Protein AF-D0W8D6-F1 (afdb_monomer_lite)

pLDDT: mean 71.07, std 17.77, range [39.41, 93.81]

Structure (mmCIF, N/CA/C/O backbone):
data_AF-D0W8D6-F1
#
_entry.id   AF-D0W8D6-F1
#
loop_
_atom_site.group_PDB
_atom_site.id
_atom_site.type_symbol
_atom_s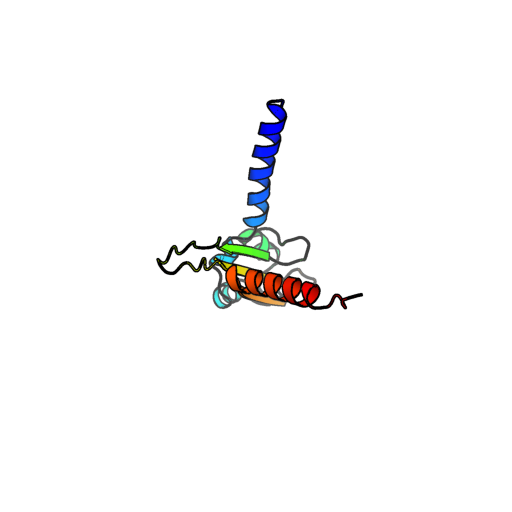ite.label_atom_id
_atom_site.label_alt_id
_atom_site.label_comp_id
_atom_site.label_asym_id
_atom_site.label_entity_id
_atom_site.label_seq_id
_atom_site.pdbx_PDB_ins_code
_atom_site.Cartn_x
_atom_site.Cartn_y
_atom_site.Cartn_z
_atom_site.occupancy
_atom_site.B_iso_or_equiv
_atom_site.auth_seq_id
_atom_site.auth_comp_id
_atom_site.auth_asym_id
_atom_site.auth_atom_id
_atom_site.pdbx_PDB_model_num
ATOM 1 N N . MET A 1 1 ? 38.335 21.652 -4.278 1.00 51.44 1 MET A N 1
ATOM 2 C CA . MET A 1 1 ? 36.974 21.492 -3.708 1.00 51.44 1 MET A CA 1
ATOM 3 C C . MET A 1 1 ? 37.098 21.172 -2.227 1.00 51.44 1 MET A C 1
ATOM 5 O O . MET A 1 1 ? 37.941 20.358 -1.880 1.00 51.44 1 MET A O 1
ATOM 9 N N . LYS A 1 2 ? 36.343 21.855 -1.357 1.00 55.00 2 LYS A N 1
ATOM 10 C CA . LYS A 1 2 ? 36.478 21.742 0.108 1.00 55.00 2 LYS A CA 1
ATOM 11 C C . LYS A 1 2 ? 35.836 20.433 0.620 1.00 55.00 2 LYS A C 1
ATOM 13 O O . LYS A 1 2 ? 34.783 20.067 0.102 1.00 55.00 2 LYS A O 1
ATOM 18 N N . PRO A 1 3 ? 36.399 19.763 1.644 1.00 60.59 3 PRO A N 1
ATOM 19 C CA . PRO A 1 3 ? 35.902 18.480 2.172 1.00 60.59 3 PRO A CA 1
ATOM 20 C C . PRO A 1 3 ? 34.441 18.521 2.656 1.00 60.59 3 PRO A C 1
ATOM 22 O O . PRO A 1 3 ? 33.735 17.521 2.575 1.00 60.59 3 PRO A O 1
ATOM 25 N N . ALA A 1 4 ? 33.944 19.696 3.050 1.00 61.78 4 ALA A N 1
ATOM 26 C CA . ALA A 1 4 ? 32.538 19.910 3.398 1.00 61.78 4 ALA A CA 1
ATOM 27 C C . ALA A 1 4 ? 31.560 19.606 2.242 1.00 61.78 4 ALA A C 1
ATOM 29 O O . ALA A 1 4 ? 30.447 19.152 2.484 1.00 61.78 4 ALA A O 1
ATOM 30 N N . VAL A 1 5 ? 31.976 19.807 0.985 1.00 65.81 5 VAL A N 1
ATOM 31 C CA . VAL A 1 5 ? 31.138 19.536 -0.198 1.00 65.81 5 VAL A CA 1
ATOM 32 C C . VAL A 1 5 ? 30.981 18.030 -0.427 1.00 65.81 5 VAL A C 1
ATOM 34 O O . VAL A 1 5 ? 29.895 17.573 -0.767 1.00 65.81 5 VAL A O 1
ATOM 37 N N . TRP A 1 6 ? 32.033 17.245 -0.169 1.00 59.94 6 TRP A N 1
ATOM 38 C CA . TRP A 1 6 ? 31.973 15.780 -0.225 1.00 59.94 6 TRP A CA 1
ATOM 39 C C . TRP A 1 6 ? 31.083 15.203 0.874 1.00 59.94 6 TRP A C 1
ATOM 41 O O . TRP A 1 6 ? 30.274 14.324 0.599 1.00 59.94 6 TRP A O 1
ATOM 51 N N . ALA A 1 7 ? 31.181 15.732 2.096 1.00 59.09 7 ALA A N 1
ATOM 52 C CA . ALA A 1 7 ? 30.317 15.316 3.197 1.00 59.09 7 ALA A CA 1
ATOM 53 C C . ALA A 1 7 ? 28.836 15.625 2.910 1.00 59.09 7 ALA A C 1
ATOM 55 O O . ALA A 1 7 ? 27.983 14.772 3.132 1.00 59.09 7 ALA A O 1
ATOM 56 N N . ALA A 1 8 ? 28.533 16.802 2.350 1.00 59.53 8 ALA A N 1
ATOM 57 C CA . ALA A 1 8 ? 27.171 17.168 1.961 1.00 59.53 8 ALA A CA 1
ATOM 58 C C . ALA A 1 8 ? 26.623 16.286 0.824 1.00 59.53 8 ALA A C 1
ATOM 60 O O . ALA A 1 8 ? 25.478 15.847 0.891 1.00 59.53 8 ALA A O 1
ATOM 61 N N . LEU A 1 9 ? 27.438 15.969 -0.189 1.00 54.62 9 LEU A N 1
ATOM 62 C CA . LEU A 1 9 ? 27.043 15.067 -1.279 1.00 54.62 9 LEU A CA 1
ATOM 63 C C . LEU A 1 9 ? 26.816 13.628 -0.792 1.00 54.62 9 LEU A C 1
ATOM 65 O O . LEU A 1 9 ? 25.840 13.000 -1.198 1.00 54.62 9 LEU A O 1
ATOM 69 N N . LEU A 1 10 ? 27.666 13.123 0.107 1.00 56.72 10 LEU A N 1
ATOM 70 C CA . LEU A 1 10 ? 27.499 11.799 0.715 1.00 56.72 10 LEU A CA 1
ATOM 71 C C . LEU A 1 10 ? 26.258 11.737 1.621 1.00 56.72 10 LEU A C 1
ATOM 73 O O . LEU A 1 10 ? 25.533 10.747 1.590 1.00 56.72 10 LEU A O 1
ATOM 77 N N . LEU A 1 11 ? 25.962 12.804 2.370 1.00 52.34 11 LEU A N 1
ATOM 78 C CA . LEU A 1 11 ? 24.743 12.899 3.180 1.00 52.34 11 LEU A CA 1
ATOM 79 C C . LEU A 1 11 ? 23.477 12.968 2.312 1.00 52.34 11 LEU A C 1
ATOM 81 O O . LEU A 1 11 ? 22.517 12.259 2.606 1.00 52.34 11 LEU A O 1
ATOM 85 N N . CYS A 1 12 ? 23.482 13.732 1.215 1.00 50.41 12 CYS A N 1
ATOM 86 C CA . CYS A 1 12 ? 22.359 13.778 0.268 1.00 50.41 12 CYS A CA 1
ATOM 87 C C . CYS A 1 12 ? 22.137 12.445 -0.467 1.00 50.41 12 CYS A C 1
ATOM 89 O O . CYS A 1 12 ? 20.995 12.066 -0.728 1.00 50.41 12 CYS A O 1
ATOM 91 N N . ALA A 1 13 ? 23.204 11.701 -0.777 1.00 48.62 13 ALA A N 1
ATOM 92 C CA . ALA A 1 13 ? 23.078 10.366 -1.361 1.00 48.62 13 ALA A CA 1
ATOM 93 C C . ALA A 1 13 ? 22.416 9.383 -0.378 1.00 48.62 13 ALA A C 1
ATOM 95 O O . ALA A 1 13 ? 21.557 8.596 -0.779 1.00 48.62 13 ALA A O 1
ATOM 96 N N . CYS A 1 14 ? 22.742 9.480 0.916 1.00 45.28 14 CYS A N 1
ATOM 97 C CA . CYS A 1 14 ? 22.115 8.671 1.958 1.00 45.28 14 CYS A CA 1
ATOM 98 C C . CYS A 1 14 ? 20.640 9.034 2.184 1.00 45.28 14 CYS A C 1
ATOM 100 O O . CYS A 1 14 ? 19.827 8.124 2.318 1.00 45.28 14 CYS A O 1
ATOM 102 N N . THR A 1 15 ? 20.264 10.320 2.188 1.00 42.56 15 THR A N 1
ATOM 103 C CA . THR A 1 15 ? 18.861 10.735 2.391 1.00 42.56 15 THR A CA 1
ATOM 104 C C . THR A 1 15 ? 17.963 10.443 1.189 1.00 42.56 15 THR A C 1
ATOM 106 O O . THR A 1 15 ? 16.785 10.153 1.390 1.00 42.56 15 THR A O 1
ATOM 109 N N . SER A 1 16 ? 18.500 10.426 -0.039 1.00 39.41 16 SER A N 1
ATOM 110 C CA . SER A 1 16 ? 17.720 10.059 -1.236 1.00 39.41 16 SER A CA 1
ATOM 111 C C . SER A 1 16 ? 17.189 8.620 -1.192 1.00 39.41 16 SER A C 1
ATOM 113 O O . SER A 1 16 ? 16.113 8.343 -1.703 1.00 39.41 16 SER A O 1
ATOM 115 N N . ASN A 1 17 ? 17.897 7.728 -0.494 1.00 47.44 17 ASN A N 1
ATOM 116 C CA . ASN A 1 17 ? 17.542 6.314 -0.371 1.00 47.44 17 ASN A CA 1
ATOM 117 C C . ASN A 1 17 ? 16.595 6.020 0.811 1.00 47.44 17 ASN A C 1
ATOM 119 O O . ASN A 1 17 ? 16.161 4.881 0.980 1.00 47.44 17 ASN A O 1
ATOM 123 N N . PHE A 1 18 ? 16.316 7.010 1.670 1.00 42.41 18 PHE A N 1
ATOM 124 C CA . PHE A 1 18 ? 15.403 6.844 2.807 1.00 42.41 18 PHE A CA 1
ATOM 125 C C . PHE A 1 18 ? 13.939 7.014 2.397 1.00 42.41 18 PHE A C 1
ATOM 127 O O . PHE A 1 18 ? 13.114 6.219 2.836 1.00 42.41 18 PHE A O 1
ATOM 134 N N . GLY A 1 19 ? 13.631 7.981 1.522 1.00 47.97 19 GLY A N 1
ATOM 135 C CA . GLY A 1 19 ? 12.274 8.169 0.992 1.00 47.97 19 GLY A CA 1
ATOM 136 C C . GLY A 1 19 ? 11.786 6.956 0.194 1.00 47.97 19 GLY A C 1
ATOM 137 O O . GLY A 1 19 ? 10.664 6.509 0.387 1.00 47.97 19 GLY A O 1
ATOM 138 N N . ASP A 1 20 ? 12.672 6.342 -0.598 1.00 52.78 20 ASP A N 1
ATOM 139 C CA . ASP A 1 20 ? 12.379 5.111 -1.350 1.00 52.78 20 ASP A CA 1
ATOM 140 C C . ASP A 1 20 ? 12.175 3.872 -0.459 1.00 52.78 20 ASP A C 1
ATOM 142 O O . ASP A 1 20 ? 11.687 2.851 -0.935 1.00 52.78 20 ASP A O 1
ATOM 146 N N . ARG A 1 21 ? 12.546 3.917 0.830 1.00 58.72 21 ARG A N 1
ATOM 147 C CA . ARG A 1 21 ? 12.336 2.810 1.784 1.00 58.72 21 ARG A CA 1
ATOM 148 C C . ARG A 1 21 ? 11.096 2.979 2.654 1.00 58.72 21 ARG A C 1
ATOM 150 O O . ARG A 1 21 ? 10.743 2.038 3.373 1.00 58.72 21 ARG A O 1
ATOM 157 N N . GLU A 1 22 ? 10.436 4.135 2.610 1.00 68.94 22 GLU A N 1
ATOM 158 C CA . GLU A 1 22 ? 9.144 4.290 3.268 1.00 68.94 22 GLU A CA 1
ATOM 159 C C . GLU A 1 22 ? 8.162 3.262 2.682 1.00 68.94 22 GLU A C 1
ATOM 161 O O . GLU A 1 22 ? 8.115 3.008 1.482 1.00 68.94 22 GLU A O 1
ATOM 166 N N . HIS A 1 23 ? 7.445 2.567 3.566 1.00 82.62 23 HIS A N 1
ATOM 167 C CA . HIS A 1 23 ? 6.440 1.553 3.215 1.00 82.62 23 HIS A CA 1
ATOM 168 C C . HIS A 1 23 ? 6.942 0.318 2.446 1.00 82.62 23 HIS A C 1
ATOM 170 O O . HIS A 1 23 ? 6.131 -0.412 1.876 1.00 82.62 23 HIS A O 1
ATOM 176 N N . GLN A 1 24 ? 8.240 -0.013 2.521 1.00 82.62 24 GLN A N 1
ATOM 177 C CA . GLN A 1 24 ? 8.811 -1.237 1.926 1.00 82.62 24 GLN A CA 1
ATOM 178 C C . GLN A 1 24 ? 8.065 -2.532 2.318 1.00 82.62 24 GLN A C 1
ATOM 180 O O . GLN A 1 24 ? 8.068 -3.500 1.558 1.00 82.62 24 GLN A O 1
ATOM 185 N N . PHE A 1 25 ? 7.370 -2.547 3.465 1.00 84.44 25 PHE A N 1
ATOM 186 C CA . PHE A 1 25 ? 6.517 -3.663 3.891 1.00 84.44 25 PHE A CA 1
ATOM 187 C C . PHE A 1 25 ? 5.475 -4.068 2.836 1.00 84.44 25 PHE A C 1
ATOM 189 O O . PHE A 1 25 ? 5.061 -5.230 2.822 1.00 84.44 25 PHE A O 1
ATOM 196 N N . LEU A 1 26 ? 5.057 -3.137 1.963 1.00 87.19 26 LEU A N 1
ATOM 197 C CA . LEU A 1 26 ? 4.100 -3.374 0.880 1.00 87.19 26 LEU A CA 1
ATOM 198 C C . LEU A 1 26 ? 4.584 -4.437 -0.109 1.00 87.19 26 LEU A C 1
ATOM 200 O O . LEU A 1 26 ? 3.753 -5.132 -0.689 1.00 87.19 26 LEU A O 1
ATOM 204 N N . ARG A 1 27 ? 5.902 -4.621 -0.255 1.00 85.31 27 ARG A N 1
ATOM 205 C CA . ARG A 1 27 ? 6.481 -5.636 -1.148 1.00 85.31 27 ARG A CA 1
ATOM 206 C C . ARG A 1 27 ? 6.088 -7.064 -0.756 1.00 85.31 27 ARG A C 1
ATOM 208 O O . ARG A 1 27 ? 5.964 -7.922 -1.625 1.00 85.31 27 ARG A O 1
ATOM 215 N N . ASP A 1 28 ? 5.860 -7.298 0.536 1.00 84.19 28 ASP A N 1
ATOM 216 C CA . ASP A 1 28 ? 5.499 -8.610 1.082 1.00 84.19 28 ASP A CA 1
ATOM 217 C C . ASP A 1 28 ? 3.982 -8.754 1.333 1.00 84.19 28 ASP A C 1
ATOM 219 O O . ASP A 1 28 ? 3.520 -9.803 1.815 1.00 84.19 28 ASP A O 1
ATOM 223 N N . GLN A 1 29 ? 3.200 -7.708 1.028 1.00 84.56 29 GLN A N 1
ATOM 224 C CA . GLN A 1 29 ? 1.745 -7.713 1.162 1.00 84.56 29 GLN A CA 1
ATOM 225 C C . GLN A 1 29 ? 1.057 -8.230 -0.101 1.00 84.56 29 GLN A C 1
ATOM 227 O O . GLN A 1 29 ? 1.486 -7.991 -1.228 1.00 84.56 29 GLN A O 1
ATOM 232 N N . THR A 1 30 ? -0.063 -8.912 0.116 1.00 85.31 30 THR A N 1
ATOM 233 C CA . THR A 1 30 ? -1.046 -9.237 -0.917 1.00 85.31 30 THR A CA 1
ATOM 234 C C . THR A 1 30 ? -2.379 -8.614 -0.535 1.00 85.31 30 THR A C 1
ATOM 236 O O . THR A 1 30 ? -2.579 -8.209 0.616 1.00 85.31 30 THR A O 1
ATOM 239 N N . GLU A 1 31 ? -3.307 -8.561 -1.487 1.00 84.38 31 GLU A N 1
ATOM 240 C CA . GLU A 1 31 ? -4.656 -8.072 -1.219 1.00 84.38 31 GLU A CA 1
ATOM 241 C C . GLU A 1 31 ? -5.335 -8.890 -0.109 1.00 84.38 31 GLU A C 1
ATOM 243 O O . GLU A 1 31 ? -5.972 -8.305 0.764 1.00 84.38 31 GLU A O 1
ATOM 248 N N . GLU A 1 32 ? -5.113 -10.211 -0.044 1.00 87.38 32 GLU A N 1
ATOM 249 C CA . GLU A 1 32 ? -5.687 -11.035 1.028 1.00 87.38 32 GLU A CA 1
ATOM 250 C C . GLU A 1 32 ? -5.085 -10.716 2.401 1.00 87.38 32 GLU A C 1
ATOM 252 O O . GLU A 1 32 ? -5.817 -10.640 3.387 1.00 87.38 32 GLU A O 1
ATOM 257 N N . LYS A 1 33 ? -3.763 -10.503 2.491 1.00 88.56 33 LYS A N 1
ATOM 258 C CA . LYS A 1 33 ? -3.109 -10.142 3.764 1.00 88.56 33 LYS A CA 1
ATOM 259 C C . LYS A 1 33 ? -3.594 -8.792 4.280 1.00 88.56 33 LYS A C 1
ATOM 261 O O . LYS A 1 33 ? -3.819 -8.632 5.480 1.00 88.56 33 LYS A O 1
ATOM 266 N N . ILE A 1 34 ? -3.779 -7.835 3.372 1.00 87.62 34 ILE A N 1
ATOM 267 C CA . ILE A 1 34 ? -4.343 -6.529 3.707 1.00 87.62 34 ILE A CA 1
ATOM 268 C C . ILE A 1 34 ? -5.799 -6.684 4.147 1.00 87.62 34 ILE A C 1
ATOM 270 O O . ILE A 1 34 ? -6.159 -6.144 5.188 1.00 87.62 34 ILE A O 1
ATOM 274 N N . ALA A 1 35 ? -6.605 -7.476 3.437 1.00 85.50 35 ALA A N 1
ATOM 275 C CA . ALA A 1 35 ? -8.004 -7.734 3.782 1.00 85.50 35 ALA A CA 1
ATOM 276 C C . ALA A 1 35 ? -8.178 -8.390 5.161 1.00 85.50 35 ALA A C 1
ATOM 278 O O . ALA A 1 35 ? -9.130 -8.090 5.881 1.00 85.50 35 ALA A O 1
ATOM 279 N N . GLN A 1 36 ? -7.253 -9.274 5.547 1.00 87.56 36 GLN A N 1
ATOM 280 C CA . GLN A 1 36 ? -7.248 -9.910 6.868 1.00 87.56 36 GLN A CA 1
ATOM 281 C C . GLN A 1 36 ? -6.967 -8.919 8.002 1.00 87.56 36 GLN A C 1
ATOM 283 O O . GLN A 1 36 ? -7.437 -9.126 9.120 1.00 87.56 36 GLN A O 1
ATOM 288 N N . PHE A 1 37 ? -6.195 -7.864 7.736 1.00 86.62 37 PHE A N 1
ATOM 289 C CA . PHE A 1 37 ? -5.826 -6.874 8.743 1.00 86.62 37 PHE A CA 1
ATOM 290 C C . PHE A 1 37 ? -6.762 -5.658 8.763 1.00 86.62 37 PHE A C 1
ATOM 292 O O . PHE A 1 37 ? -7.220 -5.251 9.829 1.00 86.62 37 PHE A O 1
ATOM 299 N N . ALA A 1 38 ? -7.044 -5.065 7.604 1.00 87.94 38 ALA A N 1
ATOM 300 C CA . ALA A 1 38 ? -7.875 -3.875 7.441 1.00 87.94 38 ALA A CA 1
ATOM 301 C C . ALA A 1 38 ? -9.350 -4.264 7.294 1.00 87.94 38 ALA A C 1
ATOM 303 O O . ALA A 1 38 ? -9.986 -4.061 6.258 1.00 87.94 38 ALA A O 1
ATOM 304 N N . VAL A 1 39 ? -9.890 -4.865 8.351 1.00 89.19 39 VAL A N 1
ATOM 305 C CA . VAL A 1 39 ? -11.271 -5.330 8.381 1.00 89.19 39 VAL A CA 1
ATOM 306 C C . VAL A 1 39 ? -12.203 -4.125 8.479 1.00 89.19 39 VAL A C 1
ATOM 308 O O . VAL A 1 39 ? -12.190 -3.381 9.465 1.00 89.19 39 VAL A O 1
ATOM 311 N N . ARG A 1 40 ? -13.036 -3.958 7.448 1.00 89.75 40 ARG A N 1
ATOM 312 C CA . ARG A 1 40 ? -14.021 -2.874 7.354 1.00 89.75 40 ARG A CA 1
ATOM 313 C C . ARG A 1 40 ? -14.910 -2.826 8.603 1.00 89.75 40 ARG A C 1
ATOM 315 O O . ARG A 1 40 ? -15.438 -3.854 9.031 1.00 89.75 40 ARG A O 1
ATOM 322 N N . GLY A 1 41 ? -15.063 -1.637 9.177 1.00 88.81 41 GLY A N 1
ATOM 323 C CA . GLY A 1 41 ? -15.873 -1.377 10.369 1.00 88.81 41 GLY A CA 1
ATOM 324 C C . GLY A 1 41 ? -15.298 -1.917 11.683 1.00 88.81 41 GLY A C 1
ATOM 325 O O . GLY A 1 41 ? -15.990 -1.870 12.695 1.00 88.81 41 GLY A O 1
ATOM 326 N N . LYS A 1 42 ? -14.071 -2.457 11.689 1.00 90.69 42 LYS A N 1
ATOM 327 C CA . LYS A 1 42 ? -13.424 -2.966 12.911 1.00 90.69 42 LYS A CA 1
ATOM 328 C C . LYS A 1 42 ? -12.068 -2.334 13.160 1.00 90.69 42 LYS A C 1
ATOM 330 O O . LYS A 1 42 ? -11.809 -1.882 14.267 1.00 90.69 42 LYS A O 1
ATOM 335 N N . THR A 1 43 ? -11.212 -2.326 12.144 1.00 91.38 43 THR A N 1
ATOM 336 C CA . THR A 1 43 ? -9.841 -1.843 12.301 1.00 91.38 43 THR A CA 1
ATOM 337 C C . THR A 1 43 ? -9.839 -0.324 12.385 1.00 91.38 43 THR A C 1
ATOM 339 O O . THR A 1 43 ? -10.462 0.348 11.560 1.00 91.38 43 THR A O 1
ATOM 342 N N . THR A 1 44 ? -9.133 0.229 13.364 1.00 93.25 44 THR A N 1
ATOM 343 C CA . THR A 1 44 ? -9.026 1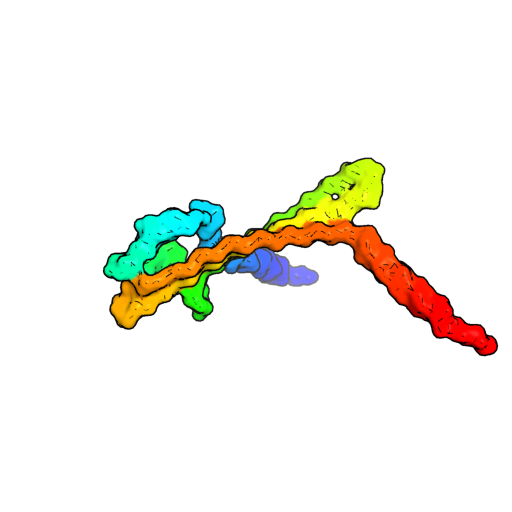.684 13.540 1.00 93.25 44 THR A CA 1
ATOM 344 C C . THR A 1 44 ? -7.782 2.238 12.857 1.00 93.25 44 THR A C 1
ATOM 346 O O . THR A 1 44 ? -6.769 1.555 12.701 1.00 93.25 44 THR A O 1
ATOM 349 N N . ARG A 1 45 ? -7.812 3.521 12.498 1.00 90.75 45 ARG A N 1
ATOM 350 C CA . ARG A 1 45 ? -6.657 4.247 11.962 1.00 90.75 45 ARG A CA 1
ATOM 351 C C . ARG A 1 45 ? -5.436 4.141 12.869 1.00 90.75 45 ARG A C 1
ATOM 353 O O . ARG A 1 45 ? -4.328 3.968 12.374 1.00 90.75 45 ARG A O 1
ATOM 360 N N . ALA A 1 46 ? -5.635 4.202 14.184 1.00 90.75 46 ALA A N 1
ATOM 361 C CA . ALA A 1 46 ? -4.554 4.074 15.154 1.00 90.75 46 ALA A CA 1
ATOM 362 C C . ALA A 1 46 ? -3.882 2.693 15.087 1.00 90.75 46 ALA A C 1
ATOM 364 O O . ALA A 1 46 ? -2.659 2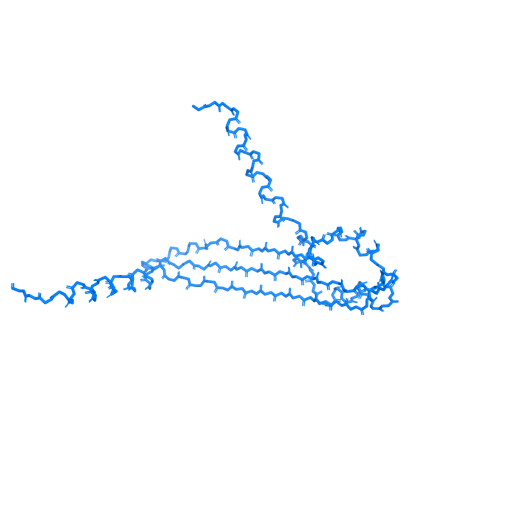.615 15.141 1.00 90.75 46 ALA A O 1
ATOM 365 N N . GLU A 1 47 ? -4.649 1.614 14.917 1.00 91.62 47 GLU A N 1
ATOM 366 C CA . GLU A 1 47 ? -4.102 0.260 14.752 1.00 91.62 47 GLU A CA 1
ATOM 367 C C . GLU A 1 47 ? -3.328 0.110 13.439 1.00 91.62 47 GLU A C 1
ATOM 369 O O . GLU A 1 47 ? -2.257 -0.504 13.417 1.00 91.62 47 GLU A O 1
ATOM 374 N N . VAL A 1 48 ? -3.841 0.695 12.350 1.00 90.06 48 VAL A N 1
ATOM 375 C CA . VAL A 1 48 ? -3.150 0.705 11.052 1.00 90.06 48 VAL A CA 1
ATOM 376 C C . VAL A 1 48 ? -1.828 1.466 11.162 1.00 90.06 48 VAL A C 1
ATOM 378 O O . VAL A 1 48 ? -0.779 0.929 10.800 1.00 90.06 48 VAL A O 1
ATOM 381 N N . GLU A 1 49 ? -1.852 2.680 11.716 1.00 89.44 49 GLU A N 1
ATOM 382 C CA . GLU A 1 49 ? -0.659 3.518 11.860 1.00 89.44 49 GLU A CA 1
ATOM 383 C C . GLU A 1 49 ? 0.349 2.944 12.866 1.00 89.44 49 GLU A C 1
ATOM 385 O O . GLU A 1 49 ? 1.556 3.060 12.654 1.00 89.44 49 GLU A O 1
ATOM 390 N N . ALA A 1 50 ? -0.109 2.269 13.924 1.00 89.00 50 ALA A N 1
ATOM 391 C CA . ALA A 1 50 ? 0.770 1.585 14.872 1.00 89.00 50 ALA A CA 1
ATOM 392 C C . ALA A 1 50 ? 1.528 0.420 14.222 1.00 89.00 50 ALA A C 1
ATOM 394 O O . ALA A 1 50 ? 2.670 0.142 14.590 1.00 89.00 50 ALA A O 1
ATOM 395 N N . ARG A 1 51 ? 0.907 -0.262 13.252 1.00 86.81 51 ARG A N 1
ATOM 396 C CA . ARG A 1 51 ? 1.514 -1.412 12.573 1.00 86.81 51 ARG A CA 1
ATOM 397 C C . ARG A 1 51 ? 2.407 -1.018 11.403 1.00 86.81 51 ARG A C 1
ATOM 399 O O . ARG A 1 51 ? 3.473 -1.602 11.230 1.00 86.81 51 ARG A O 1
ATOM 406 N N . PHE A 1 52 ? 1.952 -0.081 10.579 1.00 85.81 52 PHE A N 1
ATOM 407 C CA . PHE A 1 52 ? 2.577 0.233 9.290 1.00 85.81 52 PHE A CA 1
ATOM 408 C C . PHE A 1 52 ? 3.228 1.615 9.242 1.00 85.81 52 PHE A C 1
ATOM 410 O O . PHE A 1 52 ? 3.835 1.983 8.235 1.00 85.81 52 PHE A O 1
ATOM 417 N N . GLY A 1 53 ? 3.133 2.375 10.332 1.00 85.94 53 GLY A N 1
ATOM 418 C CA . GLY A 1 53 ? 3.550 3.765 10.377 1.00 85.94 53 GLY A CA 1
ATOM 419 C C . GLY A 1 53 ? 2.527 4.688 9.720 1.00 85.94 53 GLY A C 1
ATOM 420 O O . GLY A 1 53 ? 1.424 4.290 9.335 1.00 85.94 53 GLY A O 1
ATOM 421 N N . ARG A 1 54 ? 2.899 5.959 9.592 1.00 85.25 54 ARG A N 1
ATOM 422 C CA . ARG A 1 54 ? 2.025 6.969 8.993 1.00 85.25 54 ARG A CA 1
ATOM 423 C C . ARG A 1 54 ? 1.947 6.812 7.479 1.00 85.25 54 ARG A C 1
ATOM 425 O O . ARG A 1 54 ? 2.923 6.443 6.826 1.00 85.25 54 ARG A O 1
ATOM 432 N N . GLN A 1 55 ? 0.776 7.137 6.945 1.00 83.31 55 GLN A N 1
ATOM 433 C CA . GLN A 1 55 ? 0.557 7.303 5.512 1.00 83.31 55 GLN A CA 1
ATOM 434 C C . GLN A 1 55 ? 1.380 8.471 4.963 1.00 83.31 55 GLN A C 1
ATOM 436 O O . GLN A 1 55 ? 1.797 9.366 5.706 1.00 83.31 55 GLN A O 1
ATOM 441 N N . ASN A 1 56 ? 1.567 8.479 3.644 1.00 81.44 56 ASN A N 1
ATOM 442 C CA . ASN A 1 56 ? 2.103 9.640 2.952 1.00 81.44 56 ASN A CA 1
ATOM 443 C C . ASN A 1 56 ? 1.135 10.847 3.078 1.00 81.44 56 ASN A C 1
ATOM 445 O O . ASN A 1 56 ? -0.042 10.677 3.417 1.00 81.44 56 ASN A O 1
ATOM 449 N N . PRO A 1 57 ? 1.583 12.079 2.773 1.00 76.25 57 PRO A N 1
ATOM 450 C CA . PRO A 1 57 ? 0.726 13.270 2.812 1.00 76.25 57 PRO A CA 1
ATOM 451 C C . PRO A 1 57 ? -0.507 13.213 1.892 1.00 76.25 57 PRO A C 1
ATOM 453 O O . PRO A 1 57 ? -1.428 14.006 2.060 1.00 76.25 57 PRO A O 1
ATOM 456 N N . PHE A 1 58 ? -0.526 12.289 0.929 1.00 76.94 58 PHE A N 1
ATOM 457 C CA . PHE A 1 58 ? -1.624 12.068 -0.011 1.00 76.94 58 PHE A CA 1
ATOM 458 C C . PHE A 1 58 ? -2.651 11.035 0.491 1.00 76.94 58 PHE A C 1
ATOM 460 O O . PHE A 1 58 ? -3.625 10.767 -0.207 1.00 76.94 58 PHE A O 1
ATOM 467 N N . GLY A 1 59 ? -2.466 10.477 1.696 1.00 81.94 59 GLY A N 1
ATOM 468 C CA . GLY A 1 59 ? -3.411 9.554 2.335 1.00 81.94 59 GLY A CA 1
ATOM 469 C C . GLY A 1 59 ? -3.249 8.079 1.951 1.00 81.94 59 GLY A C 1
ATOM 470 O O . GLY A 1 59 ? -4.123 7.269 2.257 1.00 81.94 59 GLY A O 1
ATOM 471 N N . CYS A 1 60 ? -2.142 7.702 1.306 1.00 89.12 60 CYS A N 1
ATOM 472 C CA . CYS A 1 60 ? -1.865 6.317 0.923 1.00 89.12 60 CYS A CA 1
ATOM 473 C C . CYS A 1 60 ? -0.496 5.847 1.432 1.00 89.12 60 CYS A C 1
ATOM 475 O O . CYS A 1 60 ? 0.400 6.630 1.741 1.00 89.12 60 CYS A O 1
ATOM 477 N N . TYR A 1 61 ? -0.324 4.538 1.523 1.00 89.19 61 TYR A N 1
ATOM 478 C CA . TYR A 1 61 ? 0.984 3.906 1.616 1.00 89.19 61 TYR A CA 1
ATOM 479 C C . TYR A 1 61 ? 1.465 3.636 0.194 1.00 89.19 61 TYR A C 1
ATOM 481 O O . TYR A 1 61 ? 0.712 3.068 -0.597 1.00 89.19 61 TYR A O 1
ATOM 489 N N . ALA A 1 62 ? 2.680 4.047 -0.153 1.00 88.69 62 ALA A N 1
ATOM 490 C CA . ALA A 1 62 ? 3.193 3.911 -1.511 1.00 88.69 62 ALA A CA 1
ATOM 491 C C . ALA A 1 62 ? 4.641 3.437 -1.482 1.00 88.69 62 ALA A C 1
ATOM 493 O O . ALA A 1 62 ? 5.464 3.995 -0.765 1.00 88.69 62 ALA A O 1
ATOM 494 N N . TYR A 1 63 ? 4.942 2.417 -2.279 1.00 86.00 63 TYR A N 1
ATOM 495 C CA . TYR A 1 63 ? 6.289 1.889 -2.439 1.00 86.00 63 TYR A CA 1
ATOM 496 C C . TYR A 1 63 ? 6.607 1.712 -3.923 1.00 86.00 63 TYR A C 1
ATOM 498 O O . TYR A 1 63 ? 5.758 1.285 -4.716 1.00 86.00 63 TYR A O 1
ATOM 506 N N . HIS A 1 64 ? 7.835 2.050 -4.302 1.00 81.81 64 HIS A N 1
ATOM 507 C CA . HIS A 1 64 ? 8.317 1.972 -5.674 1.00 81.81 64 HIS A CA 1
ATOM 508 C C . HIS A 1 64 ? 9.630 1.192 -5.705 1.00 81.81 64 HIS A C 1
ATOM 510 O O . HIS A 1 64 ? 10.537 1.449 -4.921 1.00 81.81 64 HIS A O 1
ATOM 516 N N . GLU A 1 65 ? 9.744 0.249 -6.633 1.00 77.81 65 GLU A N 1
ATOM 517 C CA . GLU A 1 65 ? 10.976 -0.497 -6.869 1.00 77.81 65 GLU A CA 1
ATOM 518 C C . GLU A 1 65 ? 11.330 -0.408 -8.349 1.00 77.81 65 GLU A C 1
ATOM 520 O O . GLU A 1 65 ? 10.505 -0.670 -9.225 1.00 77.81 65 GLU A O 1
ATOM 525 N N . VAL A 1 66 ? 12.575 -0.039 -8.638 1.00 71.12 66 VAL A N 1
ATOM 526 C CA . VAL A 1 66 ? 13.108 -0.029 -9.999 1.00 71.12 66 VAL A CA 1
ATOM 527 C C . VAL A 1 66 ? 14.215 -1.065 -10.072 1.00 71.12 66 VAL A C 1
ATOM 529 O O . VAL A 1 66 ? 15.262 -0.917 -9.443 1.00 71.12 66 VAL A O 1
ATOM 532 N N . SER A 1 67 ? 14.005 -2.111 -10.866 1.00 66.06 67 SER A N 1
ATOM 533 C CA . SER A 1 67 ? 15.101 -2.999 -11.246 1.00 66.06 67 SER A CA 1
ATOM 534 C C . SER A 1 67 ? 15.980 -2.285 -12.274 1.00 66.06 67 SER A C 1
ATOM 536 O O . SER A 1 67 ? 15.527 -1.859 -13.341 1.00 66.06 67 SER A O 1
ATOM 538 N N . LEU A 1 68 ? 17.251 -2.103 -11.913 1.00 58.00 68 LEU A N 1
ATOM 539 C CA . LEU A 1 68 ? 18.263 -1.563 -12.813 1.00 58.00 68 LEU A CA 1
ATOM 540 C C . LEU A 1 68 ? 18.448 -2.500 -14.020 1.00 58.00 68 LEU A C 1
ATOM 542 O O . LEU A 1 68 ? 18.255 -3.711 -13.889 1.00 58.00 68 LEU A O 1
ATOM 546 N N . PRO A 1 69 ? 18.824 -1.961 -15.194 1.00 55.72 69 PRO A N 1
ATOM 547 C CA . PRO A 1 69 ? 18.939 -2.745 -16.414 1.00 55.72 69 PRO A CA 1
ATOM 548 C C . PRO A 1 69 ? 19.946 -3.889 -16.248 1.00 55.72 69 PRO A C 1
ATOM 550 O O . PRO A 1 69 ? 21.127 -3.661 -15.989 1.00 55.72 69 PRO A O 1
ATOM 553 N N . LEU A 1 70 ? 19.479 -5.126 -16.430 1.00 51.38 70 LEU A N 1
ATOM 554 C CA . LEU A 1 70 ? 20.352 -6.292 -16.558 1.00 51.38 70 LEU A CA 1
ATOM 555 C C . LEU A 1 70 ? 21.057 -6.226 -17.918 1.00 51.38 70 LEU A C 1
ATOM 557 O O . LEU A 1 70 ? 20.428 -6.416 -18.958 1.00 51.38 70 LEU A O 1
ATOM 561 N N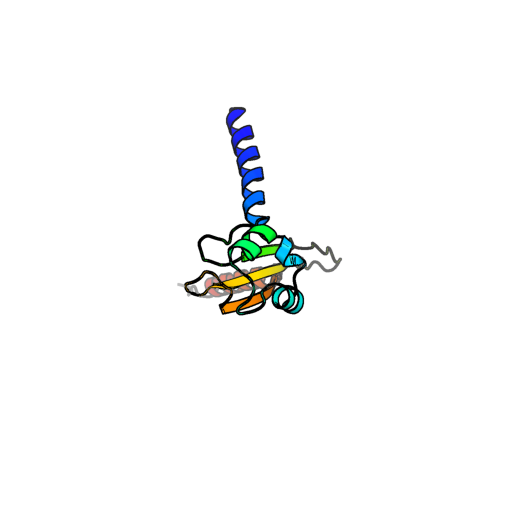 . TYR A 1 71 ? 22.365 -5.966 -17.916 1.00 50.69 71 TYR A N 1
ATOM 562 C CA . TYR A 1 71 ? 23.192 -6.038 -19.120 1.00 50.69 71 TYR A CA 1
ATOM 563 C C . TYR A 1 71 ? 23.435 -7.503 -19.488 1.00 50.69 71 TYR A C 1
ATOM 565 O O . TYR A 1 71 ? 24.364 -8.133 -18.986 1.00 50.69 71 TYR A O 1
ATOM 573 N N . ASN A 1 72 ? 22.615 -8.056 -20.381 1.00 44.94 72 ASN A N 1
ATOM 574 C CA . ASN A 1 72 ? 22.952 -9.317 -21.035 1.00 44.94 72 ASN A CA 1
ATOM 575 C C . ASN A 1 72 ? 23.860 -9.024 -22.233 1.00 44.94 72 ASN A C 1
ATOM 577 O O . ASN A 1 72 ? 23.393 -8.639 -23.304 1.00 44.94 72 ASN A O 1
ATOM 581 N N . PHE A 1 73 ? 25.167 -9.208 -22.043 1.00 45.41 73 PHE A N 1
ATOM 582 C CA . PHE A 1 73 ? 26.144 -9.238 -23.130 1.00 45.41 73 PHE A CA 1
ATOM 583 C C . PHE A 1 73 ? 26.004 -10.565 -23.888 1.00 45.41 73 PHE A C 1
ATOM 585 O O . PHE A 1 73 ? 26.773 -11.501 -23.685 1.00 45.41 73 PHE A O 1
ATOM 592 N N . LEU A 1 74 ? 24.978 -10.679 -24.733 1.00 48.38 74 LEU A N 1
ATOM 593 C CA . LEU A 1 74 ? 24.921 -11.758 -25.716 1.00 48.38 74 LEU A CA 1
ATOM 594 C C . LEU A 1 74 ? 25.893 -11.442 -26.873 1.00 48.38 74 LEU A C 1
ATOM 596 O O . LEU A 1 74 ? 26.046 -10.276 -27.236 1.00 48.38 74 LEU A O 1
ATOM 600 N N . PRO A 1 75 ? 26.538 -12.458 -27.480 1.00 44.91 75 PRO A N 1
ATOM 601 C CA . PRO A 1 75 ? 27.554 -12.278 -28.529 1.00 44.91 75 PRO A CA 1
ATOM 602 C C . PRO A 1 75 ? 27.007 -11.671 -29.834 1.00 44.91 75 PRO A C 1
ATOM 604 O O . PRO A 1 75 ? 27.762 -11.238 -30.699 1.00 44.91 75 PRO A O 1
ATOM 607 N N . THR A 1 76 ? 25.688 -11.603 -29.982 1.00 45.47 76 THR A N 1
ATOM 608 C CA . THR A 1 76 ? 25.008 -10.785 -30.985 1.00 45.47 76 THR A CA 1
ATOM 609 C C . THR A 1 76 ? 24.812 -9.391 -30.398 1.00 45.47 76 THR A C 1
ATOM 611 O O . THR A 1 76 ? 24.012 -9.277 -29.479 1.00 45.47 76 THR A O 1
ATOM 614 N N . ASN A 1 77 ? 25.527 -8.383 -30.914 1.00 46.38 77 ASN A N 1
ATOM 615 C CA . ASN A 1 77 ? 25.644 -6.953 -30.534 1.00 46.38 77 ASN A CA 1
ATOM 616 C C . ASN A 1 77 ? 24.360 -6.151 -30.153 1.00 46.38 77 ASN A C 1
ATOM 618 O O . ASN A 1 77 ? 24.238 -4.974 -30.484 1.00 46.38 77 ASN A O 1
ATOM 622 N N . PHE A 1 78 ? 23.393 -6.734 -29.452 1.00 49.75 78 PHE A N 1
ATOM 623 C CA . PHE A 1 78 ? 22.143 -6.124 -29.026 1.00 49.75 78 PHE A CA 1
ATOM 624 C C . PHE A 1 78 ? 22.193 -5.915 -27.513 1.00 49.75 78 PHE A C 1
ATOM 626 O O . PHE A 1 78 ? 22.001 -6.844 -26.732 1.00 49.75 78 PHE A O 1
ATOM 633 N N . ILE A 1 79 ? 22.445 -4.675 -27.092 1.00 52.53 79 ILE A N 1
ATOM 634 C CA . ILE A 1 79 ? 22.289 -4.280 -25.691 1.00 52.53 79 ILE A CA 1
ATOM 635 C C . ILE A 1 79 ? 20.785 -4.170 -25.422 1.00 52.53 79 ILE A C 1
ATOM 637 O O . ILE A 1 79 ? 20.135 -3.205 -25.832 1.00 52.53 79 ILE A O 1
ATOM 641 N N . TYR A 1 80 ? 20.222 -5.181 -24.764 1.00 51.72 80 TYR A N 1
ATOM 642 C CA . TYR A 1 80 ? 18.851 -5.141 -24.262 1.00 51.72 80 TYR A CA 1
ATOM 643 C C . TYR A 1 80 ? 18.856 -4.542 -22.861 1.00 51.72 80 TYR A C 1
ATOM 645 O O . TYR A 1 80 ? 19.322 -5.174 -21.916 1.00 51.72 80 TYR A O 1
ATOM 653 N N . MET A 1 81 ? 18.317 -3.334 -22.718 1.00 57.91 81 MET A N 1
ATOM 654 C CA . MET A 1 81 ? 18.026 -2.773 -21.404 1.00 57.91 81 MET A CA 1
ATOM 655 C C . MET A 1 81 ? 16.609 -3.192 -21.027 1.00 57.91 81 MET A C 1
ATOM 657 O O . MET A 1 81 ? 15.639 -2.602 -21.499 1.00 57.91 81 MET A O 1
ATOM 661 N N . LYS A 1 82 ? 16.487 -4.236 -20.203 1.00 60.69 82 LYS A N 1
ATOM 662 C CA . LYS A 1 82 ? 15.225 -4.546 -19.526 1.00 60.69 82 LYS A CA 1
ATOM 663 C C . LYS A 1 82 ? 15.250 -3.874 -18.169 1.00 60.69 82 LYS A C 1
ATOM 665 O O . LYS A 1 82 ? 16.031 -4.282 -17.313 1.00 60.69 82 LYS A O 1
ATOM 670 N N . SER A 1 83 ? 14.421 -2.856 -17.990 1.00 65.75 83 SER A N 1
ATOM 671 C CA . SER A 1 83 ? 14.130 -2.327 -16.659 1.00 65.75 83 SER A CA 1
ATOM 672 C C . SER A 1 83 ? 12.673 -2.598 -16.329 1.00 65.75 83 SER A C 1
ATOM 674 O O . SER A 1 83 ? 11.796 -2.498 -17.186 1.00 65.75 83 SER A O 1
ATOM 676 N N . GLU A 1 84 ? 12.422 -2.982 -15.089 1.00 74.12 84 GLU A N 1
ATOM 677 C CA . GLU A 1 84 ? 11.080 -3.206 -14.571 1.00 74.12 84 GLU A CA 1
ATOM 678 C C . GLU A 1 84 ? 10.860 -2.257 -13.404 1.00 74.12 84 GLU A C 1
ATOM 680 O O . GLU A 1 84 ? 11.650 -2.237 -12.456 1.00 74.12 84 GLU A O 1
ATOM 68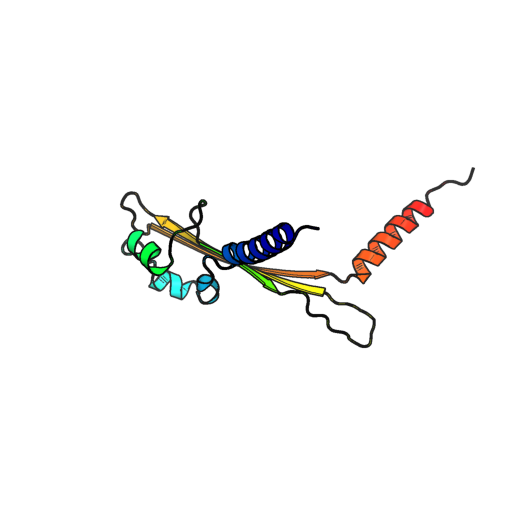5 N N . ARG A 1 85 ? 9.797 -1.463 -13.501 1.00 79.62 85 ARG A N 1
ATOM 686 C CA . ARG A 1 85 ? 9.319 -0.583 -12.442 1.00 79.62 85 ARG A CA 1
ATOM 687 C C . ARG A 1 85 ? 8.100 -1.230 -11.814 1.00 79.62 85 ARG A C 1
ATOM 689 O O . ARG A 1 85 ? 7.115 -1.502 -12.497 1.00 79.62 85 ARG A O 1
ATOM 696 N N . ARG A 1 86 ? 8.170 -1.480 -10.516 1.00 83.94 86 ARG A N 1
ATOM 697 C CA . ARG A 1 86 ? 7.058 -1.983 -9.718 1.00 83.94 86 ARG A CA 1
ATOM 698 C C . ARG A 1 86 ? 6.584 -0.886 -8.791 1.00 83.94 86 ARG A C 1
ATOM 700 O O . ARG A 1 86 ? 7.389 -0.173 -8.196 1.00 83.94 86 ARG A O 1
ATOM 707 N N . HIS A 1 87 ? 5.277 -0.754 -8.681 1.00 88.25 87 HIS A N 1
ATOM 708 C CA . HIS A 1 87 ? 4.649 0.210 -7.804 1.00 88.25 87 HIS A CA 1
ATOM 709 C C . HIS A 1 87 ? 3.535 -0.467 -7.019 1.00 88.25 87 HIS A C 1
ATOM 711 O O . HIS A 1 87 ? 2.614 -1.035 -7.608 1.00 88.25 87 HIS A O 1
ATOM 717 N N . TRP A 1 88 ? 3.632 -0.386 -5.698 1.00 91.19 88 TRP A N 1
ATOM 718 C CA . TRP A 1 88 ? 2.592 -0.794 -4.770 1.00 91.19 88 TRP A CA 1
ATOM 719 C C . TRP A 1 88 ? 1.976 0.444 -4.143 1.00 91.19 88 TRP A C 1
ATOM 721 O O . TRP A 1 88 ? 2.688 1.341 -3.693 1.00 91.19 88 TRP A O 1
ATOM 731 N N . GLU A 1 89 ? 0.655 0.468 -4.082 1.00 91.69 89 GLU A N 1
ATOM 732 C CA . GLU A 1 89 ? -0.113 1.536 -3.464 1.00 91.69 89 GLU A CA 1
ATOM 733 C C . GLU A 1 89 ? -1.238 0.922 -2.635 1.00 91.69 89 GLU A C 1
ATOM 735 O O . GLU A 1 89 ? -1.981 0.061 -3.107 1.00 91.69 89 GLU A O 1
ATOM 740 N N . TRP A 1 90 ? -1.364 1.364 -1.389 1.00 92.75 90 TRP A N 1
ATOM 741 C CA . TRP A 1 90 ? -2.443 0.977 -0.499 1.00 92.75 90 TRP A CA 1
ATOM 742 C C . TRP A 1 90 ? -3.076 2.213 0.130 1.00 92.75 90 TRP A C 1
ATOM 744 O O . TRP A 1 90 ? -2.486 2.864 0.990 1.00 92.75 90 TRP A O 1
ATOM 754 N N . CYS A 1 91 ? -4.295 2.527 -0.288 1.00 92.12 91 CYS A N 1
ATOM 755 C CA . CYS A 1 91 ? -5.074 3.636 0.247 1.00 92.12 91 CYS A CA 1
ATOM 756 C C . CYS A 1 91 ? -6.145 3.091 1.190 1.00 92.12 91 CYS A C 1
ATOM 758 O O . CYS A 1 91 ? -6.827 2.119 0.855 1.00 92.12 91 CYS A O 1
ATOM 760 N N . VAL A 1 92 ? -6.293 3.712 2.357 1.00 91.50 92 VAL A N 1
ATOM 761 C CA . VAL A 1 92 ? -7.289 3.322 3.360 1.00 91.50 92 VAL A CA 1
ATOM 762 C C . VAL A 1 92 ? -8.220 4.498 3.587 1.00 91.50 92 VAL A C 1
ATOM 764 O O . VAL A 1 92 ? -7.777 5.564 4.012 1.00 91.50 92 VAL A O 1
ATOM 767 N N . ASP A 1 93 ? -9.500 4.280 3.318 1.00 92.25 93 ASP A N 1
ATOM 768 C CA . ASP A 1 93 ? -10.556 5.238 3.593 1.00 92.25 93 ASP A CA 1
ATOM 769 C C . ASP A 1 93 ? -11.061 5.012 5.011 1.00 92.25 93 ASP A C 1
ATOM 771 O O . ASP A 1 93 ? -11.579 3.939 5.332 1.00 92.25 93 ASP A O 1
ATOM 775 N N . TYR A 1 94 ? -10.962 6.040 5.843 1.00 91.38 94 TYR A N 1
ATOM 776 C CA . TYR A 1 94 ? -11.531 6.031 7.184 1.00 91.38 94 TYR A CA 1
ATOM 777 C C . TYR A 1 94 ? -12.878 6.757 7.207 1.00 91.38 94 TYR A C 1
ATOM 779 O O . TYR A 1 94 ? -13.112 7.684 6.428 1.00 91.38 94 TYR A O 1
ATOM 787 N N . ASP A 1 95 ? -13.774 6.333 8.091 1.00 91.25 95 ASP A N 1
ATOM 788 C CA . ASP A 1 95 ? -14.981 7.086 8.416 1.00 91.25 95 ASP A CA 1
ATOM 789 C C . ASP A 1 95 ? -14.689 8.253 9.382 1.00 91.25 95 ASP A C 1
ATOM 791 O O . ASP A 1 95 ? -13.541 8.530 9.738 1.00 91.25 95 ASP A O 1
ATOM 795 N N . GLY A 1 96 ? -15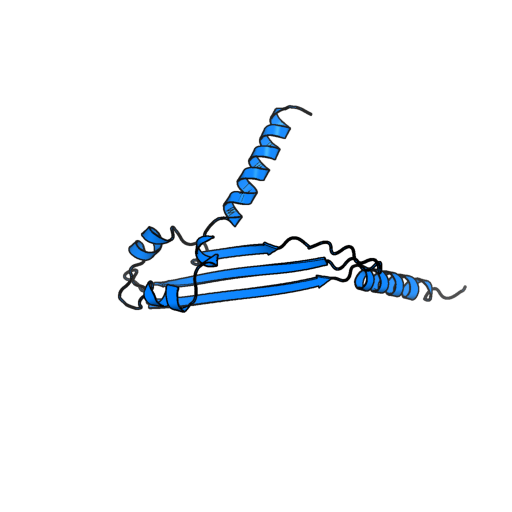.741 8.970 9.792 1.00 87.31 96 GLY A N 1
ATOM 796 C CA . GLY A 1 96 ? -15.625 10.111 10.705 1.00 87.31 96 GLY A CA 1
ATOM 797 C C . GLY A 1 96 ? -15.125 9.753 12.109 1.00 87.31 96 GLY A C 1
ATOM 798 O O . GLY A 1 96 ? -14.652 10.639 12.817 1.00 87.31 96 GLY A O 1
ATOM 799 N N . GLU A 1 97 ? -15.186 8.478 12.498 1.00 88.75 97 GLU A N 1
ATOM 800 C CA . GLU A 1 97 ? -14.686 7.968 13.780 1.00 88.75 97 GLU A CA 1
ATOM 801 C C . GLU A 1 97 ? -13.249 7.430 13.661 1.00 88.75 97 GLU A C 1
ATOM 803 O O . GLU A 1 97 ? -12.626 7.060 14.657 1.00 88.75 97 GLU A O 1
ATOM 808 N N . GLY A 1 98 ? -12.682 7.432 12.450 1.00 88.69 98 GLY A N 1
ATOM 809 C CA . GLY A 1 98 ? -11.342 6.926 12.184 1.00 88.69 98 GLY A CA 1
ATOM 810 C C . GLY A 1 98 ? -11.292 5.406 12.034 1.00 88.69 98 GLY A C 1
ATOM 811 O O . GLY A 1 98 ? -10.218 4.825 12.188 1.00 88.69 98 GLY A O 1
ATOM 812 N N . VAL A 1 99 ? -12.413 4.749 11.742 1.00 93.81 99 VAL A N 1
ATOM 813 C CA . VAL A 1 99 ? -12.487 3.305 11.478 1.00 93.81 99 VAL A CA 1
ATOM 814 C C . VAL A 1 99 ? -12.381 3.055 9.977 1.00 93.81 99 VAL A C 1
ATOM 816 O O . VAL A 1 99 ? -12.840 3.860 9.169 1.00 93.81 99 VAL A O 1
ATOM 819 N N . VAL A 1 100 ? -11.741 1.954 9.575 1.00 92.19 100 VAL A N 1
ATOM 820 C CA . VAL A 1 100 ? -11.614 1.573 8.161 1.00 92.19 100 VAL A CA 1
ATOM 821 C C . VAL A 1 100 ? -13.005 1.394 7.552 1.00 92.19 100 VAL A C 1
ATOM 823 O O . VAL A 1 100 ? -13.719 0.444 7.872 1.00 92.19 100 VAL A O 1
ATOM 826 N N . ARG A 1 101 ? -13.372 2.285 6.634 1.00 93.38 101 ARG A N 1
ATOM 827 C CA . ARG A 1 101 ? -14.598 2.212 5.835 1.00 93.38 101 ARG A CA 1
ATOM 828 C C . ARG A 1 101 ? -14.378 1.346 4.604 1.00 93.38 101 ARG A C 1
ATOM 830 O O . ARG A 1 101 ? -15.173 0.455 4.312 1.00 93.38 101 ARG A O 1
ATOM 837 N N . ASP A 1 102 ? -13.292 1.617 3.892 1.00 91.88 102 ASP A N 1
ATOM 838 C CA . ASP A 1 102 ? -12.891 0.877 2.704 1.00 91.88 102 ASP A CA 1
ATOM 839 C C . ASP A 1 102 ? -11.372 0.953 2.511 1.00 91.88 102 ASP A C 1
ATOM 841 O O . ASP A 1 102 ? -10.676 1.703 3.197 1.00 91.88 102 ASP A O 1
ATOM 845 N N . TYR A 1 103 ? -10.838 0.170 1.583 1.00 91.19 103 TYR A N 1
ATOM 846 C CA . TYR A 1 103 ? -9.445 0.269 1.179 1.00 91.19 103 TYR A CA 1
ATOM 847 C C . TYR A 1 103 ? -9.271 -0.142 -0.281 1.00 91.19 103 TYR A C 1
ATOM 849 O O . TYR A 1 103 ? -10.056 -0.903 -0.845 1.00 91.19 103 TYR A O 1
ATOM 857 N N . ARG A 1 104 ? -8.191 0.342 -0.887 1.00 91.56 104 ARG A N 1
ATOM 858 C CA . ARG A 1 104 ? -7.780 -0.016 -2.242 1.00 91.56 104 ARG A CA 1
ATOM 859 C C . ARG A 1 104 ? -6.319 -0.412 -2.231 1.00 91.56 104 ARG A C 1
ATOM 861 O O . ARG A 1 104 ? -5.475 0.390 -1.842 1.00 91.56 104 ARG A O 1
ATOM 868 N N . PHE A 1 105 ? -6.033 -1.624 -2.688 1.00 91.81 105 PHE A N 1
ATOM 869 C CA . PHE A 1 105 ? -4.674 -2.085 -2.927 1.00 91.81 105 PHE A CA 1
ATOM 870 C C . PHE A 1 105 ? -4.417 -2.175 -4.428 1.00 91.81 105 PHE A C 1
ATOM 872 O O . PHE A 1 105 ? -5.231 -2.712 -5.175 1.00 91.81 105 PHE A O 1
ATOM 879 N N . THR A 1 106 ? -3.285 -1.641 -4.868 1.00 90.38 106 THR A N 1
ATOM 880 C CA . THR A 1 106 ? -2.888 -1.615 -6.271 1.00 90.38 106 THR A CA 1
ATOM 881 C C . THR A 1 106 ? -1.437 -2.057 -6.386 1.00 90.38 106 THR A C 1
ATOM 883 O O . THR A 1 106 ? -0.568 -1.527 -5.701 1.00 90.38 106 THR A O 1
ATOM 886 N N . HIS A 1 107 ? -1.161 -2.991 -7.294 1.00 90.31 107 HIS A N 1
ATOM 887 C CA . HIS A 1 107 ? 0.195 -3.369 -7.682 1.00 90.31 107 HIS A CA 1
ATOM 888 C C . HIS A 1 107 ? 0.332 -3.250 -9.203 1.00 90.31 107 HIS A C 1
ATOM 890 O O . HIS A 1 107 ? -0.322 -3.974 -9.955 1.00 90.31 107 HIS A O 1
ATOM 896 N N . LYS A 1 108 ? 1.157 -2.304 -9.659 1.00 88.50 108 LYS A N 1
ATOM 897 C CA . LYS A 1 108 ? 1.437 -2.046 -11.078 1.00 88.50 108 LYS A CA 1
ATOM 898 C C . LYS A 1 108 ? 2.864 -2.460 -11.403 1.00 88.50 108 LYS A C 1
ATOM 900 O O . LYS A 1 108 ? 3.794 -2.100 -10.686 1.00 88.50 108 LYS A O 1
ATOM 905 N N . VAL A 1 109 ? 3.028 -3.176 -12.511 1.00 85.56 109 VAL A N 1
ATOM 906 C CA . VAL A 1 109 ? 4.333 -3.572 -13.046 1.00 85.56 109 VAL A CA 1
ATOM 907 C C . VAL A 1 109 ? 4.463 -3.017 -14.456 1.00 85.56 109 VAL A C 1
ATOM 909 O O . VAL A 1 109 ? 3.737 -3.425 -15.361 1.00 85.56 109 VAL A O 1
ATOM 912 N N . GLU A 1 110 ? 5.397 -2.095 -14.642 1.00 81.31 110 GLU A N 1
ATOM 913 C CA . GLU A 1 110 ? 5.747 -1.524 -15.937 1.00 81.31 110 GLU A CA 1
ATOM 914 C C . GLU A 1 110 ? 7.095 -2.082 -16.385 1.00 81.31 110 GLU A C 1
ATOM 916 O O . GLU A 1 110 ? 8.105 -1.959 -15.691 1.00 81.31 110 GLU A O 1
ATOM 921 N N . LYS A 1 111 ? 7.116 -2.704 -17.564 1.00 78.12 111 LYS A N 1
ATOM 922 C CA . LYS A 1 111 ? 8.338 -3.220 -18.183 1.00 78.12 111 LYS A CA 1
ATOM 923 C C . LYS A 1 111 ? 8.741 -2.275 -19.301 1.00 78.12 111 LYS A C 1
ATOM 925 O O . LYS A 1 111 ? 7.986 -2.114 -20.257 1.00 78.12 111 LYS A O 1
ATOM 930 N N . ASP A 1 112 ? 9.919 -1.673 -19.187 1.00 65.81 112 ASP A N 1
ATOM 931 C CA . ASP A 1 112 ? 10.513 -0.903 -20.275 1.00 65.81 112 ASP A CA 1
ATOM 932 C C . ASP A 1 112 ? 11.545 -1.788 -20.984 1.00 65.81 112 ASP A C 1
ATOM 934 O O . ASP A 1 112 ? 12.622 -2.080 -20.451 1.00 65.81 112 ASP A O 1
ATOM 938 N N . GLU A 1 113 ? 11.181 -2.259 -22.178 1.00 63.53 113 GLU A N 1
ATOM 939 C CA . GLU A 1 113 ? 12.082 -2.943 -23.104 1.00 63.53 113 GLU A CA 1
ATOM 940 C C . GLU A 1 113 ? 12.572 -1.936 -24.148 1.00 63.53 113 GLU A C 1
ATOM 942 O O . GLU A 1 113 ? 12.107 -1.907 -25.293 1.00 63.53 113 GLU A O 1
ATOM 947 N N . ARG A 1 114 ? 13.539 -1.093 -23.770 1.00 54.94 114 ARG A N 1
ATOM 948 C CA . ARG A 1 114 ? 14.225 -0.258 -24.760 1.00 54.94 114 ARG A CA 1
ATOM 949 C C . ARG A 1 114 ? 15.342 -1.052 -25.408 1.00 54.94 114 ARG A C 1
ATOM 951 O O . ARG A 1 114 ? 16.383 -1.327 -24.812 1.00 54.94 114 ARG A O 1
ATOM 958 N N . SER A 1 115 ? 15.142 -1.380 -26.680 1.00 50.50 115 SER A N 1
ATOM 959 C CA . SER A 1 115 ? 16.261 -1.658 -27.572 1.00 50.50 115 SER A CA 1
ATOM 960 C C . SER A 1 115 ? 16.900 -0.321 -27.940 1.00 50.50 115 SER A C 1
ATOM 962 O O . SER A 1 115 ? 16.337 0.438 -28.729 1.00 50.50 115 SER A O 1
ATOM 964 N N . VAL A 1 116 ? 18.086 -0.045 -27.392 1.00 51.44 116 VAL A N 1
ATOM 965 C CA . VAL A 1 116 ? 18.885 1.156 -27.713 1.00 51.44 116 VAL A CA 1
ATOM 966 C C . VAL A 1 116 ? 19.096 1.289 -29.232 1.00 51.44 116 VAL A C 1
ATOM 968 O O . VAL A 1 116 ? 19.141 2.393 -29.767 1.00 51.44 116 VAL A O 1
ATOM 971 N N . ILE A 1 117 ? 19.128 0.163 -29.953 1.00 50.94 117 ILE A N 1
ATOM 972 C CA . ILE A 1 117 ? 19.272 0.125 -31.411 1.00 50.94 117 ILE A CA 1
ATOM 973 C C . ILE A 1 117 ? 18.004 0.607 -32.122 1.00 50.94 117 ILE A C 1
ATOM 975 O O . ILE A 1 117 ? 18.118 1.329 -33.107 1.00 50.94 117 ILE A O 1
ATOM 979 N N . ARG A 1 118 ? 16.796 0.272 -31.648 1.00 49.56 118 ARG A N 1
ATOM 980 C CA . ARG A 1 118 ? 15.554 0.722 -32.306 1.00 49.56 118 ARG A CA 1
ATOM 981 C C . ARG A 1 118 ? 15.396 2.239 -32.223 1.00 49.56 118 ARG A C 1
ATOM 983 O O . ARG A 1 118 ? 15.027 2.864 -33.216 1.00 49.56 118 ARG A O 1
ATOM 990 N N . ASP A 1 119 ? 15.721 2.818 -31.072 1.00 53.16 119 ASP A N 1
ATOM 991 C CA . ASP A 1 119 ? 15.661 4.266 -30.875 1.00 53.16 119 ASP A CA 1
ATOM 992 C C . ASP A 1 119 ? 16.768 4.976 -31.670 1.00 53.16 119 ASP A C 1
ATOM 994 O O . ASP A 1 119 ? 16.488 5.968 -32.345 1.00 53.16 119 ASP A O 1
ATOM 998 N N . ALA A 1 120 ? 17.987 4.423 -31.712 1.00 54.16 120 ALA A N 1
ATOM 999 C CA . ALA A 1 120 ? 19.068 4.945 -32.551 1.00 54.16 120 ALA A CA 1
ATOM 1000 C C . ALA A 1 120 ? 18.740 4.863 -34.053 1.00 54.16 120 ALA A C 1
ATOM 1002 O O . ALA A 1 120 ? 18.929 5.839 -34.773 1.00 54.16 120 ALA A O 1
ATOM 1003 N N . VAL A 1 121 ? 18.178 3.749 -34.534 1.00 56.09 121 VAL A N 1
ATOM 1004 C CA . VAL A 1 121 ? 17.724 3.603 -35.930 1.00 56.09 121 VAL A CA 1
ATOM 1005 C C . VAL A 1 121 ? 16.578 4.569 -36.234 1.00 56.09 121 VAL A C 1
ATOM 1007 O O . VAL A 1 121 ? 16.546 5.151 -37.315 1.00 56.09 121 VAL A O 1
ATOM 1010 N N . GLY A 1 122 ? 15.660 4.793 -35.290 1.00 56.12 122 GLY A N 1
ATOM 1011 C CA . GLY A 1 122 ? 14.597 5.790 -35.421 1.00 56.12 122 GLY A CA 1
ATOM 1012 C C . GLY A 1 122 ? 15.138 7.214 -35.564 1.00 56.12 122 GLY A C 1
ATOM 1013 O O . GLY A 1 122 ? 14.689 7.951 -36.444 1.00 56.12 122 GLY A O 1
ATOM 1014 N N . VAL A 1 123 ? 16.136 7.586 -34.757 1.00 58.94 123 VAL A N 1
ATOM 1015 C CA . VAL A 1 123 ? 16.826 8.883 -34.849 1.00 58.94 123 VAL A CA 1
ATOM 1016 C C . VAL A 1 123 ? 17.599 8.997 -36.161 1.00 58.94 123 VAL A C 1
ATOM 1018 O O . VAL A 1 123 ? 17.389 9.966 -36.882 1.00 58.94 123 VAL A O 1
ATOM 1021 N N . ILE A 1 124 ? 18.397 7.991 -36.534 1.00 55.41 124 ILE A N 1
ATOM 1022 C CA . ILE A 1 124 ? 19.155 7.981 -37.797 1.00 55.41 124 ILE A CA 1
ATOM 1023 C C . ILE A 1 124 ? 18.211 8.087 -38.997 1.00 55.41 124 ILE A C 1
ATOM 1025 O O . ILE A 1 124 ? 18.477 8.850 -39.915 1.00 55.41 124 ILE A O 1
ATOM 1029 N N . ARG A 1 125 ? 17.072 7.386 -38.994 1.00 54.03 125 ARG A N 1
ATOM 1030 C CA . ARG A 1 125 ? 16.087 7.455 -40.085 1.00 54.03 125 ARG A CA 1
ATOM 1031 C C . ARG A 1 125 ? 15.385 8.813 -40.150 1.00 54.03 125 ARG A C 1
ATOM 1033 O O . ARG A 1 125 ? 15.081 9.287 -41.241 1.00 54.03 125 ARG A O 1
ATOM 1040 N N . LYS A 1 126 ? 15.140 9.450 -39.002 1.00 57.47 126 LYS A N 1
ATOM 1041 C CA . LYS A 1 126 ? 14.530 10.786 -38.908 1.00 57.47 126 LYS A CA 1
ATOM 1042 C C . LYS A 1 126 ? 15.510 11.895 -39.315 1.00 57.47 126 LYS A C 1
ATOM 1044 O O . LYS A 1 126 ? 15.097 12.856 -39.956 1.00 57.47 126 LYS A O 1
ATOM 1049 N N . GLU A 1 127 ? 16.788 11.741 -38.986 1.00 58.81 127 GLU A N 1
ATOM 1050 C CA . GLU A 1 127 ? 17.896 12.603 -39.422 1.00 58.81 127 GLU A CA 1
ATOM 1051 C C . GLU A 1 127 ? 18.175 12.427 -40.927 1.00 58.81 127 GLU A C 1
ATOM 1053 O O . GLU A 1 127 ? 18.214 13.405 -41.670 1.00 58.81 127 GLU A O 1
ATOM 1058 N N . ALA A 1 128 ? 18.245 11.185 -41.417 1.00 55.34 128 ALA A N 1
ATOM 1059 C CA . ALA A 1 128 ? 18.420 10.875 -42.839 1.00 55.34 128 ALA A CA 1
ATOM 1060 C C . ALA A 1 128 ? 17.228 11.343 -43.692 1.00 55.34 128 ALA A C 1
ATOM 1062 O O . ALA A 1 128 ? 17.414 11.864 -44.789 1.00 55.34 128 ALA A O 1
ATOM 1063 N N . GLY A 1 129 ? 15.999 11.232 -43.173 1.00 55.22 129 GLY A N 1
ATOM 1064 C CA . GLY A 1 129 ? 14.801 11.765 -43.828 1.00 55.22 129 GLY A CA 1
ATOM 1065 C C . GLY A 1 129 ? 14.789 13.294 -43.933 1.00 55.22 129 GLY A C 1
ATOM 1066 O O . GLY A 1 129 ? 14.269 13.827 -44.907 1.00 55.22 129 GLY A O 1
ATOM 1067 N N . LYS A 1 130 ? 15.408 14.009 -42.981 1.00 54.56 130 LYS A N 1
ATOM 1068 C CA . LYS A 1 130 ? 15.612 15.466 -43.075 1.00 54.56 130 LYS A CA 1
ATOM 1069 C C . LYS A 1 130 ? 16.702 15.823 -44.087 1.00 54.56 130 LYS A C 1
ATOM 1071 O O . LYS A 1 130 ? 16.519 16.764 -44.856 1.00 54.56 130 LYS A O 1
ATOM 1076 N N . SER A 1 131 ? 17.790 15.052 -44.135 1.00 52.00 131 SER A N 1
ATOM 1077 C CA . SER A 1 131 ? 18.889 15.246 -45.095 1.00 52.00 131 SER A CA 1
ATOM 1078 C C . SER A 1 131 ? 18.453 15.098 -46.558 1.00 52.00 131 SER A C 1
ATOM 1080 O O . SER A 1 131 ? 19.028 15.752 -47.418 1.00 52.00 131 SER A O 1
ATOM 1082 N N . LEU A 1 132 ? 17.444 14.271 -46.848 1.00 47.50 132 LEU A N 1
ATOM 1083 C CA . LEU A 1 132 ? 16.918 14.052 -48.205 1.00 47.50 132 LEU A CA 1
ATOM 1084 C C . LEU A 1 132 ? 15.891 15.105 -48.655 1.00 47.50 132 LEU A C 1
ATOM 1086 O O . LEU A 1 132 ? 15.412 15.051 -49.783 1.00 47.50 132 LEU A O 1
ATOM 1090 N N . SER A 1 133 ? 15.524 16.044 -47.778 1.00 52.31 133 SER A N 1
ATOM 1091 C CA . SER A 1 133 ? 14.500 17.066 -48.046 1.00 52.31 133 SER A CA 1
ATOM 1092 C C . SER A 1 133 ? 15.059 18.461 -48.345 1.00 52.31 133 SER A C 1
ATOM 1094 O O . SER A 1 133 ? 14.288 19.414 -48.444 1.00 52.31 133 SER A O 1
ATOM 1096 N N . GLN A 1 134 ? 16.378 18.604 -48.520 1.00 50.00 134 GLN A N 1
ATOM 1097 C CA . GLN A 1 134 ? 16.939 19.808 -49.132 1.00 50.00 134 GLN A CA 1
ATOM 1098 C C . GLN A 1 134 ? 16.780 19.723 -50.657 1.00 50.00 134 GLN A C 1
ATOM 1100 O O . GLN A 1 134 ? 17.372 18.832 -51.262 1.00 50.00 134 GLN A O 1
ATOM 1105 N N . PRO A 1 135 ? 15.996 20.609 -51.298 1.00 45.72 135 PRO A N 1
ATOM 1106 C CA . PRO A 1 135 ? 15.997 20.692 -52.748 1.00 45.72 135 PRO A CA 1
ATOM 1107 C C . PRO A 1 135 ? 17.329 21.297 -53.199 1.00 45.72 135 PRO A C 1
ATOM 1109 O O . PRO A 1 135 ? 17.735 22.348 -52.694 1.00 45.72 135 PRO A O 1
ATOM 1112 N N . GLU A 1 136 ? 18.001 20.627 -54.136 1.00 46.81 136 GLU A N 1
ATOM 1113 C CA . GLU A 1 136 ? 19.113 21.211 -54.886 1.00 46.81 136 GLU A CA 1
ATOM 1114 C C . GLU A 1 136 ? 18.652 22.542 -55.502 1.00 46.81 136 GLU A C 1
ATOM 1116 O O . GLU A 1 136 ? 17.586 22.621 -56.121 1.00 46.81 136 GLU A O 1
ATOM 1121 N N . LYS A 1 137 ? 19.437 23.596 -55.273 1.00 40.69 137 LYS A N 1
ATOM 1122 C CA . LYS A 1 137 ? 19.332 24.890 -55.949 1.00 40.69 137 LYS A CA 1
ATOM 1123 C C . LYS A 1 137 ? 20.525 25.063 -56.867 1.00 40.69 137 LYS A C 1
ATOM 1125 O O . LYS A 1 137 ? 21.637 24.712 -56.415 1.00 40.69 137 LYS A O 1
#

Organism: NCBI:txid546265

Foldseek 3Di:
DDVVVVVVVVVVVVVVVVVQCQQVVLVVDDPVNCCVQQPAPPAFQVNVCVVRNDADPVQKRKHKDKDFFDQDPDPPPWGWGKIKIKMWIKHFDADPVRHGHDIDIDIDIDIDGDGVVVVVVVVVVVVVVVVVPDDDD

Secondary structure (DSSP, 8-state):
--HHHHHHHHHHHHHHHHHTTTTGGGGG--HHHHHHHS-TTT-BHHHHHHHH-PPPTTSEEEEEEEEPP-----SSS--EEEEEEEEEEEEEEE-TTSBEEEEEEEEEEEEEEEEHHHHHHHHHHHHHHHHTT----

Sequence (137 aa):
MKPAVWAALLLCACTSNFGDREHQFLRDQTEEKIAQFAVRGKTTRAEVEARFGRQNPFGCYAYHEVSLPLYNFLPTNFIYMKSERRHWEWCVDYDGEGVVRDYRFTHKVEKDERSVIRDAVGVIRKEAGKSLSQPEK

Radius of gyration: 23.86 Å; chains: 1; bounding box: 53×37×71 Å